Protein AF-A0A0B1SB61-F1 (afdb_monomer_lite)

pLDDT: mean 79.02, std 14.45, range [41.0, 91.62]

Sequence (77 aa):
MIHCIADYKCGMVVPSNCSQCSSAPVCFHQDCNATCTMACPSPRSYSCVLVESEGCPKQVCRKRPPITGAPVESPPN

Organism: Oesophagostomum dentatum (NCBI:txid61180)

Foldseek 3Di:
DDDDDPQWDWDFADEPPDLPDGTDIDIAGPPAPQDQPDDDPCVPQWDWGFHDDPHHTDTDTGGDDPCPDDPPPDDDD

Radius of gyration: 15.0 Å; chains: 1; bounding box: 28×40×31 Å

Structure (mmCIF, N/CA/C/O backbone):
data_AF-A0A0B1SB61-F1
#
_entry.id   AF-A0A0B1SB61-F1
#
loop_
_atom_site.group_PDB
_atom_site.id
_atom_site.type_symbol
_atom_site.label_atom_id
_atom_site.label_alt_id
_atom_site.label_comp_id
_atom_site.label_asym_id
_atom_site.label_entity_id
_atom_site.label_seq_id
_atom_site.pdbx_PDB_ins_code
_atom_site.Cartn_x
_atom_site.Cartn_y
_atom_site.Cartn_z
_atom_site.occupancy
_atom_site.B_iso_or_equiv
_atom_site.auth_seq_id
_atom_site.auth_comp_id
_atom_site.auth_asym_id
_atom_site.auth_atom_id
_atom_site.pdbx_PDB_model_num
ATOM 1 N N . MET A 1 1 ? -11.281 -14.442 7.214 1.00 57.09 1 MET A N 1
ATOM 2 C CA . MET A 1 1 ? -11.827 -13.129 6.812 1.00 57.09 1 MET A CA 1
ATOM 3 C C . MET A 1 1 ? -11.472 -12.156 7.922 1.00 57.09 1 MET A C 1
ATOM 5 O O . MET A 1 1 ? -11.787 -12.463 9.063 1.00 57.09 1 MET A O 1
ATOM 9 N N . ILE A 1 2 ? -10.729 -11.086 7.640 1.00 73.81 2 ILE A N 1
ATOM 10 C CA . ILE A 1 2 ? -10.451 -10.059 8.654 1.00 73.81 2 ILE A CA 1
ATOM 11 C C . ILE A 1 2 ? -11.637 -9.105 8.689 1.00 73.81 2 ILE A C 1
ATOM 13 O O . ILE A 1 2 ? -12.025 -8.568 7.653 1.00 73.81 2 ILE A O 1
ATOM 17 N N . HIS A 1 3 ? -12.208 -8.921 9.876 1.00 82.81 3 HIS A N 1
ATOM 18 C CA . HIS A 1 3 ? -13.162 -7.854 10.140 1.00 82.81 3 HIS A CA 1
ATOM 19 C C . HIS A 1 3 ? -12.421 -6.707 10.812 1.00 82.81 3 HIS A C 1
ATOM 21 O O . HIS A 1 3 ? -11.873 -6.865 11.902 1.00 82.81 3 HIS A O 1
ATOM 27 N N . CYS A 1 4 ? -12.389 -5.568 10.129 1.00 86.88 4 CYS A N 1
ATOM 28 C CA . CYS A 1 4 ? -11.926 -4.322 10.712 1.00 86.88 4 CYS A CA 1
ATOM 29 C C . CYS A 1 4 ? -13.066 -3.673 11.505 1.00 86.88 4 CYS A C 1
ATOM 31 O O . CYS A 1 4 ? -14.241 -3.912 11.221 1.00 86.88 4 CYS A O 1
ATOM 33 N N . ILE A 1 5 ? -12.714 -2.867 12.506 1.00 88.75 5 ILE A N 1
ATOM 34 C CA . ILE A 1 5 ? -13.679 -2.035 13.235 1.00 88.75 5 ILE A CA 1
ATOM 35 C C . ILE A 1 5 ? -14.297 -0.972 12.305 1.00 88.75 5 ILE A C 1
ATOM 37 O O . ILE A 1 5 ? -13.811 -0.757 11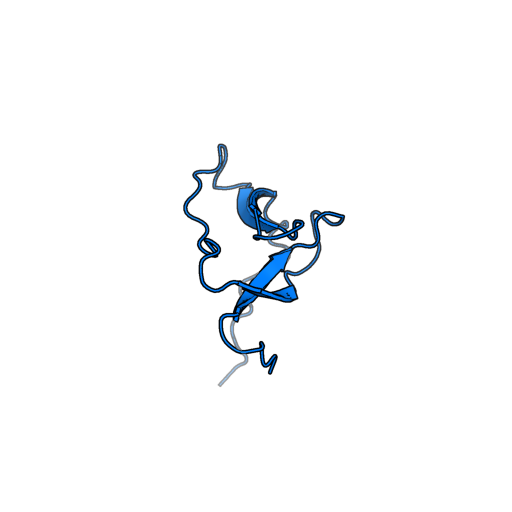.192 1.00 88.75 5 ILE A O 1
ATOM 41 N N . ALA A 1 6 ? -15.365 -0.309 12.758 1.00 86.50 6 ALA A N 1
ATOM 42 C CA . ALA A 1 6 ? -15.983 0.795 12.019 1.00 86.50 6 ALA A CA 1
ATOM 43 C C . ALA A 1 6 ? -14.945 1.877 11.660 1.00 86.50 6 ALA A C 1
ATOM 45 O O . ALA A 1 6 ? -14.050 2.141 12.459 1.00 86.50 6 ALA A O 1
ATOM 46 N N . ASP A 1 7 ? -15.057 2.444 10.454 1.00 89.81 7 ASP A N 1
ATOM 47 C CA . ASP A 1 7 ? -14.135 3.423 9.845 1.00 89.81 7 ASP A CA 1
ATOM 48 C C . ASP A 1 7 ? -12.749 2.896 9.436 1.00 89.81 7 ASP A C 1
ATOM 50 O O . ASP A 1 7 ? -11.871 3.659 9.029 1.00 89.81 7 ASP A O 1
ATOM 54 N N . TYR A 1 8 ? -12.544 1.578 9.471 1.00 91.00 8 TYR A N 1
ATOM 55 C CA . TYR A 1 8 ? -11.319 0.938 9.002 1.00 91.00 8 TYR A CA 1
ATOM 56 C C . TYR A 1 8 ? -11.623 0.015 7.827 1.00 91.00 8 TYR A C 1
ATOM 58 O O . TYR A 1 8 ? -12.636 -0.683 7.789 1.00 91.00 8 TYR A O 1
ATOM 66 N N . LYS A 1 9 ? -10.701 -0.032 6.869 1.00 89.19 9 LYS A N 1
ATOM 67 C CA . LYS A 1 9 ? -10.750 -0.955 5.735 1.00 89.19 9 LYS A CA 1
ATOM 68 C C . LYS A 1 9 ? -9.571 -1.914 5.782 1.00 89.19 9 LYS A C 1
ATOM 70 O O . LYS A 1 9 ? -8.507 -1.597 6.312 1.00 89.19 9 LYS A O 1
ATOM 75 N N . CYS A 1 10 ? -9.776 -3.099 5.221 1.00 87.31 10 CYS A N 1
ATOM 76 C CA . CYS A 1 10 ? -8.727 -4.098 5.083 1.00 87.31 10 CYS A CA 1
ATOM 77 C C . CYS A 1 10 ? -7.974 -3.877 3.768 1.00 87.31 10 CYS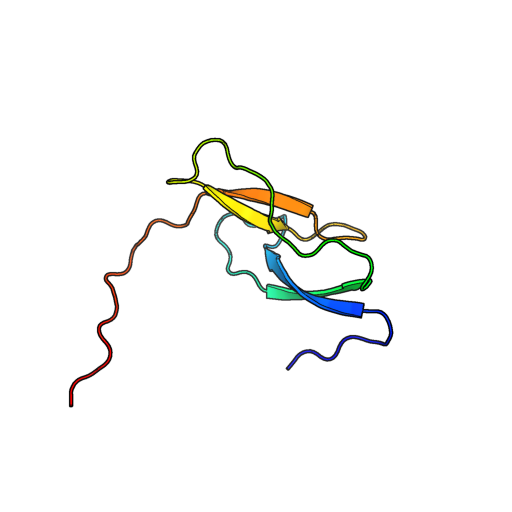 A C 1
ATOM 79 O O . CYS A 1 10 ? -8.593 -3.675 2.722 1.00 87.31 10 CYS A O 1
ATOM 81 N N . GLY A 1 11 ? -6.648 -3.964 3.800 1.00 87.56 11 GLY A N 1
ATOM 82 C CA . GLY A 1 11 ? -5.837 -4.050 2.592 1.00 87.56 11 GLY A CA 1
ATOM 83 C C . GLY A 1 11 ? -4.582 -4.879 2.792 1.00 87.56 11 GLY A C 1
ATOM 84 O O . GLY A 1 11 ? -4.149 -5.132 3.914 1.00 87.56 11 GLY A O 1
ATOM 85 N N . MET A 1 12 ? -4.009 -5.314 1.674 1.00 88.31 12 MET A N 1
ATOM 86 C CA . MET A 1 12 ? -2.781 -6.100 1.656 1.00 88.31 12 MET A CA 1
ATOM 87 C C . MET A 1 12 ? -1.571 -5.175 1.797 1.00 88.31 12 MET A C 1
ATOM 89 O O . MET A 1 12 ? -1.351 -4.312 0.946 1.00 88.31 12 MET A O 1
ATOM 93 N N . VAL A 1 13 ? -0.777 -5.372 2.847 1.00 88.56 13 VAL A N 1
ATOM 94 C CA . VAL A 1 13 ? 0.444 -4.603 3.114 1.00 88.56 13 VAL A CA 1
ATOM 95 C C . VAL A 1 13 ? 1.639 -5.529 3.292 1.00 88.56 13 VAL A C 1
ATOM 97 O O . VAL A 1 13 ? 1.525 -6.648 3.783 1.00 88.56 13 VAL A O 1
ATOM 100 N N . VAL A 1 14 ? 2.808 -5.071 2.873 1.00 88.81 14 VAL A N 1
ATOM 101 C CA . VAL A 1 14 ? 4.078 -5.763 3.070 1.00 88.81 14 VAL A CA 1
ATOM 102 C C . VAL A 1 14 ? 4.686 -5.287 4.393 1.00 88.81 14 VAL A C 1
ATOM 104 O O . VAL A 1 14 ? 4.749 -4.075 4.620 1.00 88.81 14 VAL A O 1
ATOM 107 N N . PRO A 1 15 ? 5.171 -6.194 5.255 1.00 85.00 15 PRO A N 1
ATOM 108 C CA . PRO A 1 15 ? 5.864 -5.812 6.481 1.00 85.00 15 PRO A CA 1
ATOM 109 C C . PRO A 1 15 ? 7.092 -4.947 6.175 1.00 85.00 15 PRO A C 1
ATOM 111 O O . PRO A 1 15 ? 7.878 -5.256 5.274 1.00 85.00 15 PRO A O 1
ATOM 114 N N . SER A 1 16 ? 7.302 -3.867 6.925 1.00 81.69 16 SER A N 1
ATOM 115 C CA . SER A 1 16 ? 8.407 -2.923 6.682 1.00 81.69 16 SER A CA 1
ATOM 116 C C . SER A 1 16 ? 9.780 -3.595 6.813 1.00 81.69 16 SER A C 1
ATOM 118 O O . SER A 1 16 ? 10.717 -3.256 6.083 1.00 81.69 16 SER A O 1
ATOM 120 N N . ASN A 1 17 ? 9.866 -4.593 7.695 1.00 81.00 17 ASN A N 1
ATOM 121 C CA . ASN A 1 17 ? 11.045 -5.400 7.993 1.00 81.00 17 ASN A CA 1
ATOM 122 C C . ASN A 1 17 ? 11.348 -6.486 6.948 1.00 81.00 17 ASN A C 1
ATOM 124 O O . ASN A 1 17 ? 12.340 -7.197 7.098 1.00 81.00 17 ASN A O 1
ATOM 128 N N . CYS A 1 18 ? 10.541 -6.636 5.892 1.00 73.00 18 CYS A N 1
ATOM 129 C CA . CYS A 1 18 ? 10.740 -7.714 4.935 1.00 73.00 18 CYS A CA 1
ATOM 130 C C . CYS A 1 18 ? 10.507 -7.295 3.480 1.00 73.00 18 CYS A C 1
ATOM 132 O O . CYS A 1 18 ? 9.423 -6.888 3.081 1.00 73.00 18 CYS A O 1
ATOM 134 N N . SER A 1 19 ? 11.541 -7.448 2.648 1.00 69.12 19 SER A N 1
ATOM 135 C CA . SER A 1 19 ? 11.493 -7.056 1.227 1.00 69.12 19 SER A CA 1
ATOM 136 C C . SER A 1 19 ? 10.976 -8.152 0.290 1.00 69.12 19 SER A C 1
ATOM 138 O O . SER A 1 19 ? 10.685 -7.856 -0.864 1.00 69.12 19 SER A O 1
ATOM 140 N N . GLN A 1 20 ? 10.908 -9.400 0.762 1.00 70.50 20 GLN A N 1
ATOM 141 C CA . GLN A 1 20 ? 10.494 -10.579 -0.018 1.00 70.50 20 GLN A CA 1
ATOM 142 C C . GLN A 1 20 ?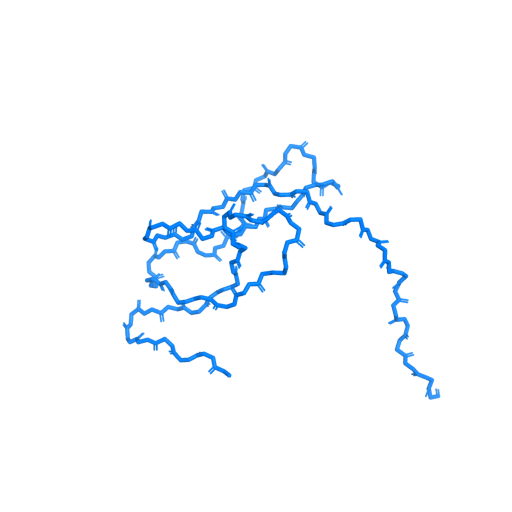 9.347 -11.353 0.647 1.00 70.50 20 GLN A C 1
ATOM 144 O O . GLN A 1 20 ? 9.031 -12.467 0.239 1.00 70.50 20 GLN A O 1
ATOM 149 N N . CYS A 1 21 ? 8.738 -10.792 1.692 1.00 77.62 21 CYS A N 1
ATOM 150 C CA . CYS A 1 21 ? 7.612 -11.435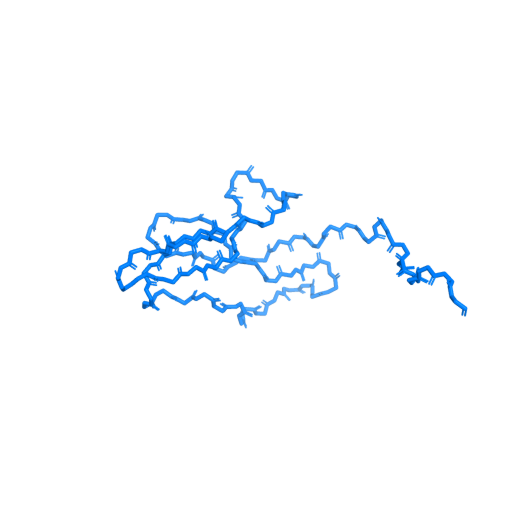 2.348 1.00 77.62 21 CYS A CA 1
ATOM 151 C C . CYS A 1 21 ? 6.348 -11.272 1.514 1.00 77.62 21 CYS A C 1
ATOM 153 O O . CYS A 1 21 ? 6.178 -10.293 0.784 1.00 77.62 21 CYS A O 1
ATOM 155 N N . SER A 1 22 ? 5.443 -12.229 1.683 1.00 79.94 22 SER A N 1
ATOM 156 C CA . SER A 1 22 ? 4.082 -12.081 1.187 1.00 79.94 22 SER A CA 1
ATOM 157 C C . SER A 1 22 ? 3.406 -10.904 1.884 1.00 79.94 22 SER A C 1
ATOM 159 O O . SER A 1 22 ? 3.636 -10.649 3.068 1.00 79.94 22 SER A O 1
ATOM 161 N N . SER A 1 23 ? 2.570 -10.186 1.140 1.00 84.12 23 SER A N 1
ATOM 162 C CA . SER A 1 23 ? 1.683 -9.185 1.719 1.00 84.12 23 SER A CA 1
ATOM 163 C C . SER A 1 23 ? 0.689 -9.846 2.671 1.00 84.12 23 SER A C 1
ATOM 165 O O . SER A 1 23 ? 0.142 -10.903 2.352 1.00 84.12 23 SER A O 1
ATOM 167 N N . ALA A 1 24 ? 0.425 -9.203 3.799 1.00 85.81 24 ALA A N 1
ATOM 168 C CA . ALA A 1 24 ? -0.532 -9.641 4.794 1.00 85.81 24 ALA A CA 1
ATOM 169 C C . ALA A 1 24 ? -1.723 -8.669 4.862 1.00 85.81 24 ALA A C 1
ATOM 171 O O . ALA A 1 24 ? -1.552 -7.466 4.648 1.00 85.81 24 ALA A O 1
ATOM 172 N N . PRO A 1 25 ? -2.935 -9.165 5.144 1.00 87.88 25 PRO A N 1
ATOM 173 C CA . PRO A 1 25 ? -4.095 -8.310 5.347 1.00 87.88 25 PRO A CA 1
ATOM 174 C C . PRO A 1 25 ? -3.979 -7.535 6.668 1.00 87.88 25 PRO A C 1
ATOM 176 O O . PRO A 1 25 ? -3.829 -8.131 7.731 1.00 87.88 25 PRO A O 1
ATOM 179 N N . VAL A 1 26 ? -4.092 -6.209 6.601 1.00 87.88 26 VAL A N 1
ATOM 180 C CA . VAL A 1 26 ? -4.043 -5.301 7.758 1.00 87.88 26 VAL A CA 1
ATOM 181 C C . VAL A 1 26 ? -5.203 -4.311 7.685 1.00 87.88 26 VAL A C 1
ATOM 183 O O . VAL A 1 26 ? -5.640 -3.927 6.597 1.00 87.88 26 VAL A O 1
ATOM 186 N N . CYS A 1 27 ? -5.723 -3.925 8.849 1.00 89.38 27 CYS A N 1
ATOM 187 C CA . CYS A 1 27 ? -6.742 -2.890 8.980 1.00 89.38 27 CYS A CA 1
ATOM 188 C C . CYS A 1 27 ? -6.088 -1.521 9.151 1.00 89.38 27 CYS A C 1
ATOM 190 O O . CYS A 1 27 ? -5.244 -1.338 10.023 1.00 89.38 27 CYS A O 1
ATOM 192 N N . PHE A 1 28 ? -6.518 -0.548 8.360 1.00 88.88 28 PHE A N 1
ATOM 193 C CA . PHE A 1 28 ? -6.111 0.851 8.482 1.00 88.88 28 PHE A CA 1
ATOM 194 C C . PHE A 1 28 ? -7.322 1.755 8.251 1.00 88.88 28 PHE A C 1
ATOM 196 O O . PHE A 1 28 ? -8.325 1.318 7.681 1.00 88.88 28 PHE A O 1
ATOM 203 N N . HIS A 1 29 ? -7.238 3.004 8.711 1.00 91.62 29 HIS A N 1
ATOM 204 C CA . HIS A 1 29 ? -8.345 3.956 8.605 1.00 91.62 29 HIS A CA 1
ATOM 205 C C . HIS A 1 29 ? -8.814 4.086 7.150 1.00 91.62 29 HIS A C 1
ATOM 207 O O . HIS A 1 29 ? -8.004 4.067 6.218 1.00 91.62 29 HIS A O 1
ATOM 213 N N . GLN A 1 30 ? -10.117 4.218 6.928 1.00 90.31 30 GLN A N 1
ATOM 214 C CA . GLN A 1 30 ? -10.692 4.256 5.585 1.00 90.31 30 GLN A CA 1
ATOM 215 C C . GLN A 1 30 ? -10.200 5.449 4.750 1.00 90.31 30 GLN A C 1
ATOM 217 O O . GLN A 1 30 ? -10.086 5.320 3.529 1.00 90.31 30 GLN A O 1
ATOM 222 N N . ASP A 1 31 ? -9.815 6.550 5.400 1.00 91.38 31 ASP A N 1
ATOM 223 C CA . ASP A 1 31 ? -9.181 7.727 4.784 1.00 91.38 31 ASP A CA 1
ATOM 224 C C . ASP A 1 31 ? -7.756 7.473 4.280 1.00 91.38 31 ASP A C 1
ATOM 226 O O . ASP A 1 31 ? -7.236 8.227 3.456 1.00 91.38 31 ASP A O 1
ATOM 230 N N . CYS A 1 32 ? -7.103 6.399 4.727 1.00 88.44 32 CYS A N 1
ATOM 231 C CA . CYS A 1 32 ? -5.776 6.071 4.237 1.00 88.44 32 CYS A CA 1
ATOM 232 C C . CYS A 1 32 ? -5.820 5.695 2.754 1.00 88.44 32 CYS A C 1
ATOM 234 O O . CYS A 1 32 ? -6.640 4.880 2.302 1.00 88.44 32 CYS A O 1
ATOM 236 N N . ASN A 1 33 ? -4.877 6.238 1.984 1.00 85.69 33 ASN A N 1
ATOM 237 C CA . ASN A 1 33 ? -4.721 5.859 0.591 1.00 85.69 33 ASN A CA 1
ATOM 238 C C . ASN A 1 33 ? -4.093 4.460 0.489 1.00 85.69 33 ASN A C 1
ATOM 240 O O . ASN A 1 33 ? -2.886 4.289 0.636 1.00 85.69 33 ASN A O 1
ATOM 244 N N . ALA A 1 34 ? -4.936 3.470 0.209 1.00 82.75 34 ALA A N 1
ATOM 245 C CA . ALA A 1 34 ? -4.547 2.078 0.006 1.00 82.75 34 ALA A CA 1
ATOM 246 C C . ALA A 1 34 ? -4.540 1.680 -1.472 1.00 82.75 34 ALA A C 1
ATOM 248 O O . ALA A 1 34 ? -4.814 0.535 -1.825 1.00 82.75 34 ALA A O 1
ATOM 249 N N . THR A 1 35 ? -4.253 2.637 -2.347 1.00 85.00 35 THR A N 1
ATOM 250 C CA . THR A 1 35 ? -4.008 2.371 -3.762 1.00 85.00 35 THR A CA 1
ATOM 251 C C . THR A 1 35 ? -2.529 2.549 -4.051 1.00 85.00 35 THR A C 1
ATOM 253 O O . THR A 1 35 ? -1.866 3.379 -3.434 1.00 85.00 35 THR A O 1
ATOM 256 N N . CYS A 1 36 ? -2.005 1.747 -4.973 1.00 82.62 36 CYS A N 1
ATOM 257 C CA . CYS A 1 36 ? -0.630 1.870 -5.430 1.00 82.62 36 CYS A CA 1
ATOM 258 C C . CYS A 1 36 ? -0.622 2.500 -6.819 1.00 82.62 36 CYS A C 1
ATOM 260 O O . CYS A 1 36 ? -0.758 1.807 -7.824 1.00 82.62 36 CYS A O 1
ATOM 262 N N . THR A 1 37 ? -0.508 3.826 -6.862 1.00 85.50 37 THR A N 1
ATOM 263 C CA . THR A 1 37 ? -0.479 4.614 -8.107 1.00 85.50 37 THR A CA 1
ATOM 264 C C . THR A 1 37 ? 0.902 5.204 -8.393 1.00 85.50 37 THR A C 1
ATOM 266 O O . THR A 1 37 ? 1.114 5.817 -9.436 1.00 85.50 37 THR A O 1
ATOM 269 N N . MET A 1 38 ? 1.865 4.993 -7.491 1.00 86.12 38 MET A N 1
ATOM 270 C CA . MET A 1 38 ? 3.242 5.449 -7.648 1.00 86.12 38 MET A CA 1
ATOM 271 C C . MET A 1 38 ? 3.944 4.766 -8.832 1.00 86.12 38 MET A C 1
ATOM 273 O O . MET A 1 38 ? 3.991 3.537 -8.932 1.00 86.12 38 MET A O 1
ATOM 277 N N . ALA A 1 39 ? 4.559 5.573 -9.698 1.00 86.62 39 ALA A N 1
ATOM 278 C CA . ALA A 1 39 ? 5.412 5.087 -10.774 1.00 86.62 39 ALA A CA 1
ATOM 279 C C . ALA A 1 39 ? 6.783 4.662 -10.226 1.00 86.62 39 ALA A C 1
ATOM 281 O O . ALA A 1 39 ? 7.511 5.466 -9.646 1.00 86.62 39 ALA A O 1
ATOM 282 N N . CYS A 1 40 ? 7.153 3.397 -10.432 1.00 87.81 40 CYS A N 1
ATOM 283 C CA . CYS A 1 40 ? 8.470 2.892 -10.051 1.00 87.81 40 CYS A CA 1
ATOM 284 C C . CYS A 1 40 ? 9.495 3.083 -11.179 1.00 87.81 40 CYS A C 1
ATOM 286 O O . CYS A 1 40 ? 9.160 2.843 -12.339 1.00 87.81 40 CYS A O 1
ATOM 288 N N . PRO A 1 41 ? 10.764 3.415 -10.864 1.00 84.62 41 PRO A N 1
ATOM 289 C CA . PRO A 1 41 ? 11.795 3.735 -11.861 1.00 84.62 41 PRO A CA 1
ATOM 290 C C . PRO A 1 41 ? 12.158 2.563 -12.786 1.00 84.62 41 PRO A C 1
ATOM 292 O O . PRO A 1 41 ? 12.751 2.749 -13.842 1.00 84.62 41 PRO A O 1
ATOM 295 N N . SER A 1 42 ? 11.825 1.328 -12.410 1.00 86.12 42 SER A N 1
ATOM 296 C CA . SER A 1 42 ? 12.038 0.144 -13.246 1.00 86.12 42 SER A CA 1
ATOM 297 C C . SER A 1 42 ? 10.847 -0.801 -13.105 1.00 86.12 42 SER A C 1
ATOM 299 O O . SER A 1 42 ? 10.930 -1.771 -12.352 1.00 86.12 42 SER A O 1
ATOM 301 N N . PRO A 1 43 ? 9.731 -0.552 -13.812 1.00 80.12 43 PRO A N 1
ATOM 302 C CA . PRO A 1 43 ? 8.474 -1.280 -13.613 1.00 80.12 43 PRO A CA 1
ATOM 303 C C . PRO A 1 43 ? 8.563 -2.777 -13.960 1.00 80.12 43 PRO A C 1
ATOM 305 O O . PRO A 1 43 ? 7.712 -3.556 -13.536 1.00 80.12 43 PRO A O 1
ATOM 308 N N . ARG A 1 44 ? 9.604 -3.197 -14.699 1.00 80.62 44 ARG A N 1
ATOM 309 C CA . ARG A 1 44 ? 9.918 -4.617 -14.945 1.00 80.62 44 ARG A CA 1
ATOM 310 C C . ARG A 1 44 ? 10.486 -5.327 -13.715 1.00 80.62 44 ARG A C 1
ATOM 312 O O . ARG A 1 44 ? 10.201 -6.501 -13.517 1.00 80.62 44 ARG A O 1
ATOM 319 N N . SER A 1 45 ? 11.260 -4.619 -12.898 1.00 82.25 45 SER A N 1
ATOM 320 C CA . SER A 1 45 ? 11.977 -5.196 -11.753 1.00 82.25 45 SER A CA 1
ATOM 321 C C . SER A 1 45 ? 11.380 -4.781 -10.415 1.00 82.25 45 SER A C 1
ATOM 323 O O . SER A 1 45 ? 11.681 -5.403 -9.405 1.00 82.25 45 SER A O 1
ATOM 325 N N . TYR A 1 46 ? 10.546 -3.742 -10.398 1.00 84.62 46 TYR A N 1
ATOM 326 C CA . TYR A 1 46 ? 9.911 -3.198 -9.208 1.00 84.62 46 TYR A CA 1
ATOM 327 C C . TYR A 1 46 ? 8.407 -3.072 -9.421 1.00 84.62 46 TYR A C 1
ATOM 329 O O . TYR A 1 46 ? 7.927 -2.767 -10.513 1.00 84.62 46 TYR A O 1
ATOM 337 N N . SER A 1 47 ? 7.658 -3.304 -8.356 1.00 86.44 47 SER A N 1
ATOM 338 C CA . SER A 1 47 ? 6.230 -3.031 -8.270 1.00 86.44 47 SER A CA 1
ATOM 339 C C . SER A 1 47 ? 5.977 -2.085 -7.107 1.00 86.44 47 SER A C 1
ATOM 341 O O . SER A 1 47 ? 6.659 -2.149 -6.081 1.00 86.44 47 SER A O 1
ATOM 343 N N . CYS A 1 48 ? 4.987 -1.214 -7.272 1.00 87.50 48 CYS A N 1
ATOM 344 C CA . CYS A 1 48 ? 4.450 -0.458 -6.156 1.00 87.50 48 CYS A CA 1
ATOM 345 C C . CYS A 1 48 ? 3.758 -1.445 -5.209 1.00 87.50 48 CYS A C 1
ATOM 347 O O . CYS A 1 48 ? 2.934 -2.250 -5.646 1.00 87.50 48 CYS A O 1
ATOM 349 N N . VAL A 1 49 ? 4.100 -1.387 -3.926 1.00 88.94 49 VAL A N 1
ATOM 350 C CA . VAL A 1 49 ? 3.413 -2.112 -2.857 1.00 88.94 49 VAL A CA 1
ATOM 351 C C . VAL A 1 49 ? 3.114 -1.167 -1.701 1.00 88.94 49 VAL A C 1
ATOM 353 O O . VAL A 1 49 ? 3.826 -0.186 -1.482 1.00 88.94 49 VAL A O 1
ATOM 356 N N . LEU A 1 50 ? 2.064 -1.474 -0.948 1.00 90.81 50 LEU A N 1
ATOM 357 C CA . LEU A 1 50 ? 1.784 -0.814 0.320 1.00 90.81 50 LEU A CA 1
ATOM 358 C C . LEU A 1 50 ? 2.634 -1.464 1.406 1.00 90.81 50 LEU A C 1
ATOM 360 O O . LEU A 1 50 ? 2.653 -2.684 1.515 1.00 90.81 50 LEU A O 1
ATOM 364 N N . VAL A 1 51 ? 3.339 -0.665 2.193 1.00 89.56 51 VAL A N 1
ATOM 365 C CA . VAL A 1 51 ? 4.185 -1.110 3.300 1.00 89.56 51 VAL A CA 1
ATOM 366 C C . VAL A 1 51 ? 3.566 -0.647 4.607 1.00 89.56 51 VAL A C 1
ATOM 368 O O . VAL A 1 51 ? 3.081 0.483 4.701 1.00 89.56 51 VAL A O 1
ATOM 371 N N . GLU A 1 52 ? 3.597 -1.518 5.609 1.00 87.62 52 GLU A N 1
ATOM 372 C CA . GLU A 1 52 ? 3.158 -1.187 6.960 1.00 87.62 52 GLU A CA 1
ATOM 373 C C . GLU A 1 52 ? 3.949 0.014 7.511 1.00 87.62 52 GLU A C 1
ATOM 375 O O . GLU A 1 52 ? 5.173 0.107 7.369 1.00 87.62 52 GLU A O 1
ATOM 380 N N . SER A 1 53 ? 3.233 0.966 8.099 1.00 85.75 53 SER A N 1
ATOM 381 C CA . SER A 1 53 ? 3.771 2.178 8.716 1.00 85.75 53 SER A CA 1
ATOM 382 C C . SER A 1 53 ? 2.830 2.594 9.841 1.00 85.75 53 SER A C 1
ATOM 384 O O . SER A 1 53 ? 1.640 2.290 9.787 1.00 85.75 53 SER A O 1
ATOM 386 N N . GLU A 1 54 ? 3.341 3.332 10.826 1.00 81.06 54 GLU A N 1
ATOM 387 C CA . GLU A 1 54 ? 2.491 3.940 11.851 1.00 81.06 54 GLU A CA 1
ATOM 388 C C . GLU A 1 54 ? 1.464 4.877 11.192 1.00 81.06 54 GLU A C 1
ATOM 390 O O . GLU A 1 54 ? 1.829 5.787 10.439 1.00 81.06 54 GLU A O 1
ATOM 395 N N . GLY A 1 55 ? 0.177 4.607 11.423 1.00 83.62 55 GLY A N 1
ATOM 396 C CA . GLY A 1 55 ? -0.944 5.314 10.805 1.00 83.62 55 GLY A CA 1
ATOM 397 C C . GLY A 1 55 ? -1.395 4.685 9.485 1.00 83.62 55 GLY A C 1
ATOM 398 O O . GLY A 1 55 ? -2.108 3.683 9.481 1.00 83.62 55 GLY A O 1
ATOM 399 N N . CYS A 1 56 ? -1.024 5.305 8.363 1.00 88.38 56 CYS A N 1
ATOM 400 C CA . CYS A 1 56 ? -1.432 4.851 7.035 1.00 88.38 56 CYS A CA 1
ATOM 401 C C . CYS A 1 56 ? -0.332 4.045 6.338 1.00 88.38 56 CYS A C 1
ATOM 403 O O . CYS A 1 56 ? 0.842 4.426 6.412 1.00 88.38 56 CYS A O 1
ATOM 405 N N . PRO A 1 57 ? -0.692 2.989 5.584 1.00 90.31 57 PRO A N 1
ATOM 406 C CA . PRO A 1 57 ? 0.268 2.276 4.760 1.00 90.31 57 PRO A CA 1
ATOM 407 C C . PRO A 1 57 ? 0.942 3.220 3.762 1.00 90.31 57 PRO A C 1
ATOM 409 O O . PRO A 1 57 ? 0.310 4.103 3.177 1.00 90.31 57 PRO A O 1
ATOM 412 N N . LYS A 1 58 ? 2.241 3.019 3.552 1.00 90.56 58 LYS A N 1
ATOM 413 C CA . LYS A 1 58 ? 3.046 3.827 2.632 1.00 90.56 58 LYS A CA 1
ATOM 414 C C . LYS A 1 58 ? 3.219 3.106 1.309 1.00 90.56 58 LYS A C 1
ATOM 416 O O . LYS A 1 58 ? 3.561 1.930 1.280 1.00 90.56 58 LYS A O 1
ATOM 421 N N . GLN A 1 59 ? 3.043 3.822 0.209 1.00 90.56 59 GLN A N 1
ATOM 422 C CA . GLN A 1 59 ? 3.367 3.310 -1.118 1.00 90.56 59 GLN A CA 1
ATOM 423 C C . GLN A 1 59 ? 4.886 3.313 -1.306 1.00 90.56 59 GLN A C 1
ATOM 425 O O . GLN A 1 59 ? 5.530 4.346 -1.132 1.00 90.56 59 GLN A O 1
ATOM 430 N N . VAL A 1 60 ? 5.466 2.165 -1.646 1.00 88.56 60 VAL A N 1
ATOM 431 C CA . VAL A 1 60 ? 6.911 2.007 -1.848 1.00 88.56 60 VAL A CA 1
ATOM 432 C C . VAL A 1 60 ? 7.160 1.094 -3.042 1.00 88.56 60 VAL A C 1
ATOM 434 O O . VAL A 1 60 ? 6.459 0.106 -3.249 1.00 88.56 60 VAL A O 1
ATOM 437 N N . CYS A 1 61 ? 8.204 1.380 -3.814 1.00 87.56 61 CYS A N 1
ATOM 438 C CA . CYS A 1 61 ? 8.683 0.470 -4.847 1.00 87.56 61 CYS A CA 1
ATOM 439 C C . CYS A 1 61 ? 9.514 -0.654 -4.224 1.00 87.56 61 CYS A C 1
ATOM 441 O O . CYS A 1 61 ? 10.609 -0.421 -3.710 1.00 87.56 61 CYS A O 1
ATOM 443 N N . ARG A 1 62 ? 9.023 -1.892 -4.301 1.00 86.19 62 ARG A N 1
ATOM 444 C CA . ARG A 1 62 ? 9.783 -3.089 -3.914 1.00 86.19 62 ARG A CA 1
ATOM 445 C C . ARG A 1 62 ? 10.158 -3.888 -5.148 1.00 86.19 62 ARG A C 1
ATOM 447 O O . ARG A 1 62 ? 9.438 -3.859 -6.145 1.00 86.19 62 ARG A O 1
ATOM 454 N N . LYS A 1 63 ? 11.304 -4.576 -5.091 1.00 83.00 63 LYS A N 1
ATOM 455 C CA . LYS A 1 63 ? 11.689 -5.502 -6.159 1.00 83.00 63 LYS A CA 1
ATOM 456 C C . LYS A 1 63 ? 10.596 -6.552 -6.290 1.00 83.00 63 LYS A C 1
ATOM 458 O O . LYS A 1 63 ? 10.175 -7.118 -5.284 1.00 83.00 63 LYS A O 1
ATOM 463 N N . ARG A 1 64 ? 10.156 -6.809 -7.518 1.00 73.88 64 ARG A N 1
ATOM 464 C CA . ARG A 1 64 ? 9.321 -7.974 -7.782 1.00 73.88 64 ARG A CA 1
ATOM 465 C C . ARG A 1 64 ? 10.134 -9.208 -7.393 1.00 73.88 64 ARG A C 1
ATOM 467 O O . ARG A 1 64 ? 11.329 -9.248 -7.713 1.00 73.88 64 ARG A O 1
ATOM 474 N N . PRO A 1 65 ? 9.532 -10.187 -6.706 1.00 66.75 65 PRO A N 1
ATOM 475 C CA . PRO A 1 65 ? 10.189 -11.470 -6.550 1.00 66.75 65 PRO A CA 1
ATOM 476 C C . PRO A 1 65 ? 10.548 -12.002 -7.949 1.00 66.75 65 PRO A C 1
ATOM 478 O O . PRO A 1 65 ? 9.803 -11.742 -8.905 1.00 66.75 65 PRO A O 1
ATOM 481 N N . PRO A 1 66 ? 11.693 -12.691 -8.107 1.00 58.09 66 PRO A N 1
ATOM 482 C CA . PRO A 1 66 ? 11.969 -13.399 -9.345 1.00 58.09 66 PRO A CA 1
ATOM 483 C C . PRO A 1 66 ? 10.768 -14.294 -9.647 1.00 58.09 66 PRO A C 1
ATOM 485 O O . PRO A 1 66 ? 10.201 -14.907 -8.742 1.00 58.09 66 PRO A O 1
ATOM 488 N N . ILE A 1 67 ? 10.351 -14.320 -10.910 1.00 56.19 67 ILE A N 1
ATOM 489 C CA . ILE A 1 67 ? 9.267 -15.179 -11.382 1.00 56.19 67 ILE A CA 1
ATOM 490 C C . ILE A 1 67 ? 9.813 -16.615 -11.379 1.00 56.19 67 ILE A C 1
ATOM 492 O O . ILE A 1 67 ? 10.126 -17.180 -12.420 1.00 56.19 67 ILE A O 1
ATOM 496 N N . THR A 1 68 ? 10.026 -17.198 -10.203 1.00 47.69 68 THR A N 1
ATOM 497 C CA . THR A 1 68 ? 10.347 -18.616 -10.054 1.00 47.69 68 THR A CA 1
ATOM 498 C C . THR A 1 68 ? 9.019 -19.356 -10.025 1.00 47.69 68 THR A C 1
ATOM 500 O O . THR A 1 68 ? 8.509 -19.732 -8.976 1.00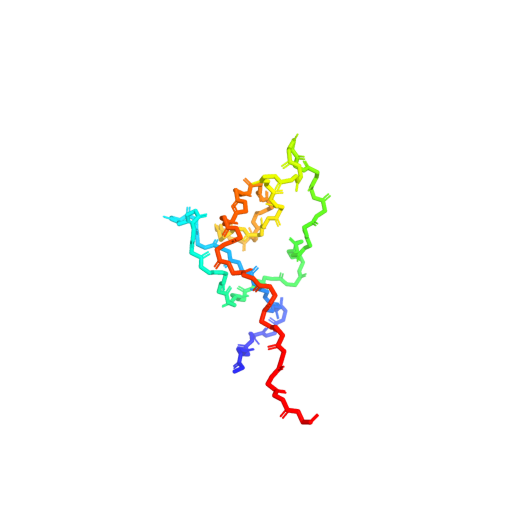 47.69 68 THR A O 1
ATOM 503 N N . GLY A 1 69 ? 8.403 -19.452 -11.195 1.00 42.91 69 GLY A N 1
ATOM 504 C CA . GLY A 1 69 ? 7.106 -20.075 -11.385 1.00 42.91 69 GLY A CA 1
ATOM 505 C C . GLY A 1 69 ? 6.663 -19.842 -12.814 1.00 42.91 69 GLY A C 1
ATOM 506 O O . GLY A 1 69 ? 6.218 -18.750 -13.158 1.00 42.91 69 GLY A O 1
ATOM 507 N N . ALA A 1 70 ? 6.814 -20.872 -13.643 1.00 41.19 70 ALA A N 1
ATOM 508 C CA . ALA A 1 70 ? 6.040 -21.025 -14.864 1.00 41.19 70 ALA A CA 1
ATOM 509 C C . ALA A 1 70 ? 4.563 -20.658 -14.600 1.00 41.19 70 ALA A C 1
ATOM 511 O O . ALA A 1 70 ? 4.110 -20.794 -13.456 1.00 41.19 70 ALA A O 1
ATOM 512 N N . PRO A 1 71 ? 3.785 -20.221 -15.608 1.00 41.00 71 PRO A N 1
ATOM 513 C CA . PRO A 1 71 ? 2.339 -20.295 -15.470 1.00 41.00 71 PRO A CA 1
ATOM 514 C C . PRO A 1 71 ? 2.018 -21.724 -15.025 1.00 41.00 71 PRO A C 1
ATOM 516 O O . PRO A 1 71 ? 2.333 -22.681 -15.727 1.00 41.00 71 PRO A O 1
ATOM 519 N N . VAL A 1 72 ? 1.477 -21.883 -13.818 1.00 47.75 72 VAL A N 1
ATOM 520 C CA . VAL A 1 72 ? 0.780 -23.112 -13.464 1.00 47.75 72 VAL A CA 1
ATOM 521 C C . VAL A 1 72 ? -0.451 -23.124 -14.358 1.00 47.75 72 VAL A C 1
ATOM 523 O O . VAL A 1 72 ? -1.503 -22.589 -14.012 1.00 47.75 72 VAL A O 1
ATOM 526 N N . GLU A 1 73 ? -0.268 -23.646 -15.574 1.00 49.69 73 GLU A N 1
ATOM 527 C CA . GLU A 1 73 ? -1.348 -24.242 -16.341 1.00 49.69 73 GLU A CA 1
ATOM 528 C C . GLU A 1 73 ? -2.159 -25.071 -15.348 1.00 49.69 73 GLU A C 1
ATOM 530 O O . GLU A 1 73 ? -1.635 -25.896 -14.594 1.00 49.69 73 GLU A O 1
ATOM 535 N N . SER A 1 74 ? -3.431 -24.714 -15.242 1.00 45.50 74 SER A N 1
ATOM 536 C CA . SER A 1 74 ? -4.375 -25.403 -14.379 1.00 45.50 74 SER A CA 1
ATOM 537 C C . SER A 1 74 ? -4.459 -26.888 -14.790 1.00 45.50 74 SER A C 1
ATOM 539 O O . SER A 1 74 ? -4.198 -27.208 -15.949 1.00 45.50 74 SER A O 1
ATOM 541 N N . PRO A 1 75 ? -4.771 -27.802 -13.853 1.00 54.00 75 PRO A N 1
ATOM 542 C CA . PRO A 1 75 ? -4.726 -29.254 -14.071 1.00 54.00 75 PRO A CA 1
ATOM 543 C C . PRO A 1 75 ? -5.702 -29.739 -15.165 1.00 54.00 75 PRO A C 1
ATOM 545 O O . PRO A 1 75 ? -6.639 -29.017 -15.509 1.00 54.00 75 PRO A O 1
ATOM 548 N N . PRO A 1 76 ? -5.491 -30.956 -15.712 1.00 60.22 76 PRO A N 1
ATOM 549 C CA . PRO A 1 76 ? -6.101 -31.389 -16.963 1.00 60.22 76 PRO A CA 1
AT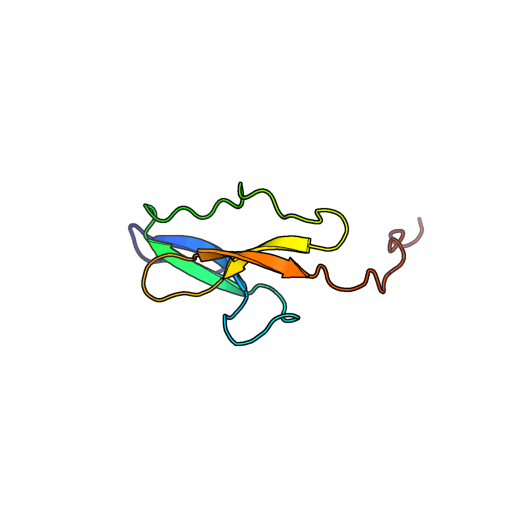OM 550 C C . PRO A 1 76 ? -7.595 -31.672 -16.801 1.00 60.22 76 PRO A C 1
ATOM 552 O O . PRO A 1 76 ? -8.024 -32.268 -15.808 1.00 60.22 76 PRO A O 1
ATOM 555 N N . ASN A 1 77 ? -8.369 -31.320 -17.825 1.00 42.69 77 ASN A N 1
ATOM 556 C CA . ASN A 1 77 ? -9.582 -32.052 -18.167 1.00 42.69 77 ASN A CA 1
ATOM 557 C C . ASN A 1 77 ? -9.572 -32.373 -19.657 1.00 42.69 77 ASN A C 1
ATOM 559 O O . ASN A 1 77 ? -9.414 -31.414 -20.446 1.00 42.69 77 ASN A O 1
#

Secondary structure (DSSP, 8-state):
-PPPPTTEEEEEEB-TT-SSSPPEEEEEETTS-----PPPS-TTTEEEEEE--SSSPEEEEEEPPP--S----PPP-